Protein AF-A0A3D8X8B1-F1 (afdb_monomer_lite)

Radius of gyration: 23.17 Å; chains: 1; bounding box: 45×27×75 Å

Secondary structure (DSSP, 8-state):
-HHHHHHHHHHHHHHHHHHHHHHHHHHHHHHHHHHHHTSS-TTSHHHHHHHHHHHHHHHHHHHHHHHHHHHHHHHH---PPP-----------

Organism: Priestia megaterium (NCBI:txid1404)

Sequence (93 aa):
MMNTLQQIMNTLQQVSGAIGTALFVSIMSSGKESYLKGINEPNTALAQVNGLISGLQQAFFIAAIVGAIALVLSFFLKRTQAPENSSTGVPIK

Foldseek 3Di:
DVVVVVVVVVVVVVVVVVVLVVLLVVQLVVQLVVQLVVDDCCPDPVNNVVSNVRSNVRSVVVVVVVVVVVVVVVVVDDDDDDPDPPDDDDDDD

InterPro domains:
  IPR036259 MFS transporter superfamily [SSF103473] (8-80)

pLDDT: mean 86.94, std 13.83, range [49.84, 97.81]

Structure (mmCIF, N/CA/C/O backbone):
data_AF-A0A3D8X8B1-F1
#
_entry.id   AF-A0A3D8X8B1-F1
#
loop_
_atom_site.group_PDB
_atom_site.id
_atom_site.type_symbol
_atom_site.label_atom_id
_atom_site.label_alt_id
_atom_site.label_comp_id
_atom_site.label_asym_id
_atom_site.label_entity_id
_atom_site.label_seq_id
_atom_site.pdbx_PDB_ins_code
_atom_site.Cartn_x
_atom_site.Cartn_y
_atom_site.Cartn_z
_atom_site.occupancy
_atom_site.B_iso_or_equiv
_atom_site.auth_seq_id
_atom_site.auth_comp_id
_atom_site.auth_asym_id
_atom_site.auth_atom_id
_atom_site.pdbx_PDB_model_num
ATOM 1 N N . MET A 1 1 ? -10.297 1.520 33.991 1.00 63.12 1 MET A N 1
ATOM 2 C CA . MET A 1 1 ? -11.022 1.250 32.725 1.00 63.12 1 MET A CA 1
ATOM 3 C C . MET A 1 1 ? -10.746 2.270 31.616 1.00 63.12 1 MET A C 1
ATOM 5 O O . MET A 1 1 ? -10.652 1.851 30.475 1.00 63.12 1 MET A O 1
ATOM 9 N N . MET A 1 2 ? -10.563 3.570 31.894 1.00 66.69 2 MET A N 1
ATOM 10 C CA . MET A 1 2 ? -10.322 4.579 30.838 1.00 66.69 2 MET A CA 1
ATOM 11 C C . MET A 1 2 ? -8.992 4.385 30.066 1.00 66.69 2 MET A C 1
ATOM 13 O O . MET A 1 2 ? -8.958 4.541 28.849 1.00 66.69 2 MET A O 1
ATOM 17 N N . ASN A 1 3 ? -7.917 3.953 30.741 1.00 73.50 3 ASN A N 1
ATOM 18 C CA . ASN A 1 3 ? -6.586 3.790 30.126 1.00 73.50 3 ASN A CA 1
ATOM 19 C C . ASN A 1 3 ? -6.478 2.595 29.160 1.00 73.50 3 ASN A C 1
ATOM 21 O O . ASN A 1 3 ? -5.665 2.624 28.241 1.00 73.50 3 ASN A O 1
ATOM 25 N N . THR A 1 4 ? -7.279 1.542 29.342 1.00 82.31 4 THR A N 1
ATOM 26 C CA . THR A 1 4 ? -7.232 0.348 28.479 1.00 82.31 4 THR A CA 1
ATOM 27 C C . THR A 1 4 ? -7.928 0.596 27.143 1.00 82.31 4 THR A C 1
ATOM 29 O O . THR A 1 4 ? -7.426 0.170 26.108 1.00 82.31 4 THR A O 1
ATOM 32 N N . LEU A 1 5 ? -9.036 1.348 27.134 1.00 83.69 5 LEU A N 1
ATOM 33 C CA . LEU A 1 5 ? -9.724 1.734 25.896 1.00 83.69 5 LEU A CA 1
ATOM 34 C C . LEU A 1 5 ? -8.849 2.635 25.013 1.00 83.69 5 LEU A C 1
ATOM 36 O O . LEU A 1 5 ? -8.810 2.447 23.800 1.00 83.69 5 LEU A O 1
ATOM 40 N N . GLN A 1 6 ? -8.094 3.562 25.613 1.00 83.56 6 GLN A N 1
ATOM 41 C CA . GLN A 1 6 ? -7.138 4.397 24.876 1.00 83.56 6 GLN A CA 1
ATOM 42 C C . GLN A 1 6 ? -6.009 3.572 24.239 1.00 83.56 6 GLN A C 1
ATOM 44 O O . GLN A 1 6 ? -5.654 3.808 23.086 1.00 83.56 6 GLN A O 1
ATOM 49 N N . GLN A 1 7 ? -5.481 2.568 24.949 1.00 84.56 7 GLN A N 1
ATOM 50 C CA . GLN A 1 7 ? -4.458 1.673 24.397 1.00 84.56 7 GLN A CA 1
ATOM 51 C C . GLN A 1 7 ? -4.990 0.859 23.212 1.00 84.56 7 GLN A C 1
ATOM 53 O O . GLN A 1 7 ? -4.309 0.758 22.195 1.00 84.56 7 GLN A O 1
ATOM 58 N N . ILE A 1 8 ? -6.230 0.366 23.294 1.00 89.62 8 ILE A N 1
ATOM 59 C CA . ILE A 1 8 ? -6.875 -0.348 22.183 1.00 89.62 8 ILE A CA 1
ATOM 60 C C . ILE A 1 8 ? -7.019 0.565 20.957 1.00 89.62 8 ILE A C 1
ATOM 62 O O . ILE A 1 8 ? -6.688 0.145 19.851 1.00 89.62 8 ILE A O 1
ATOM 66 N N . MET A 1 9 ? -7.447 1.822 21.130 1.00 92.19 9 MET A N 1
ATOM 67 C CA . MET A 1 9 ? -7.547 2.783 20.019 1.00 92.19 9 MET A CA 1
ATOM 68 C C . MET A 1 9 ? -6.192 3.056 19.355 1.00 92.19 9 MET A C 1
ATOM 70 O O . MET A 1 9 ? -6.105 3.045 18.128 1.00 92.19 9 MET A O 1
ATOM 74 N N . ASN A 1 10 ? -5.127 3.226 20.144 1.00 90.00 10 ASN A N 1
ATOM 75 C CA . ASN A 1 10 ? -3.777 3.422 19.612 1.00 90.00 10 ASN A CA 1
ATOM 76 C C . ASN A 1 10 ? -3.280 2.199 18.831 1.00 90.00 10 ASN A C 1
ATOM 78 O O . ASN A 1 10 ? -2.726 2.355 17.745 1.00 90.00 10 ASN A O 1
ATOM 82 N N . THR A 1 11 ? -3.497 0.984 19.339 1.00 93.31 11 THR A N 1
ATOM 83 C CA . THR A 1 11 ? -3.127 -0.239 18.615 1.00 93.31 11 THR A CA 1
ATOM 84 C C . THR A 1 11 ? -3.932 -0.385 17.326 1.00 93.31 11 THR A C 1
ATOM 86 O O . THR A 1 11 ? -3.349 -0.683 16.288 1.00 93.31 11 THR A O 1
ATOM 89 N N . LEU A 1 12 ? -5.244 -0.115 17.345 1.00 92.00 12 LEU A N 1
ATOM 90 C CA . LEU A 1 12 ? -6.069 -0.152 16.133 1.00 92.00 12 LEU A CA 1
ATOM 91 C C . LEU A 1 12 ? -5.583 0.846 15.079 1.00 92.00 12 LEU A C 1
ATOM 93 O O . LEU A 1 12 ? -5.497 0.490 13.904 1.00 92.00 12 LEU A O 1
ATOM 97 N N . GLN A 1 13 ? -5.228 2.068 15.482 1.00 92.62 13 GLN A N 1
ATOM 98 C CA . GLN A 1 13 ? -4.671 3.071 14.572 1.00 92.62 13 GLN A CA 1
ATOM 99 C C . GLN A 1 13 ? -3.310 2.642 14.007 1.00 92.62 13 GLN A C 1
ATOM 101 O O . GLN A 1 13 ? -3.104 2.738 12.798 1.00 92.62 13 GLN A O 1
ATOM 106 N N . GLN A 1 14 ? -2.407 2.116 14.843 1.00 92.62 14 GLN A N 1
ATOM 107 C CA . GLN A 1 14 ? -1.094 1.619 14.407 1.00 92.62 14 GLN A CA 1
ATOM 108 C C . GLN A 1 14 ? -1.219 0.459 13.415 1.00 92.62 14 GLN A C 1
ATOM 110 O O . GLN A 1 14 ? -0.593 0.480 12.355 1.00 92.62 14 GLN A O 1
ATOM 115 N N . VAL A 1 15 ? -2.061 -0.529 13.730 1.00 95.06 15 VAL A N 1
ATOM 116 C CA . VAL A 1 15 ? -2.313 -1.684 12.860 1.00 95.06 15 VAL A CA 1
ATOM 117 C C . VAL A 1 15 ? -2.939 -1.229 11.541 1.00 95.06 15 VAL A C 1
ATOM 119 O O . VAL A 1 15 ? -2.469 -1.626 10.477 1.00 95.06 15 VAL A O 1
ATOM 122 N N . SER A 1 16 ? -3.934 -0.338 11.584 1.00 92.06 16 SER A N 1
ATOM 123 C CA . SER A 1 16 ? -4.574 0.199 10.373 1.00 92.06 16 SER A CA 1
ATOM 124 C C . SER A 1 16 ? -3.583 0.956 9.484 1.00 92.06 16 SER A C 1
ATOM 126 O O . SER A 1 16 ? -3.580 0.771 8.267 1.00 92.06 16 SER A O 1
ATOM 128 N N . GLY A 1 17 ? -2.703 1.767 10.083 1.00 92.50 17 GLY A N 1
ATOM 129 C CA . GLY A 1 17 ? -1.655 2.485 9.358 1.00 92.50 17 GLY A CA 1
ATOM 130 C C . GLY A 1 17 ? -0.660 1.542 8.679 1.00 92.50 17 GLY A C 1
ATOM 131 O O . GLY A 1 17 ? -0.387 1.693 7.489 1.00 92.50 17 GLY A O 1
ATOM 132 N N . ALA A 1 18 ? -0.169 0.534 9.405 1.00 95.75 18 ALA A N 1
ATOM 133 C CA . ALA A 1 18 ? 0.778 -0.447 8.874 1.00 95.75 18 ALA A CA 1
ATOM 134 C C . ALA A 1 18 ? 0.181 -1.300 7.741 1.00 95.75 18 ALA A C 1
ATOM 136 O O . ALA A 1 18 ? 0.850 -1.566 6.744 1.00 95.75 18 ALA A O 1
ATOM 137 N N . ILE A 1 19 ? -1.088 -1.702 7.860 1.00 95.69 19 ILE A N 1
ATOM 138 C CA . ILE A 1 19 ? -1.783 -2.451 6.803 1.00 95.69 19 ILE A CA 1
ATOM 139 C C . ILE A 1 19 ? -1.914 -1.597 5.539 1.00 95.69 19 ILE A C 1
ATOM 141 O O . ILE A 1 19 ? -1.646 -2.083 4.439 1.00 95.69 19 ILE A O 1
ATOM 145 N N . GLY A 1 20 ? -2.293 -0.323 5.686 1.00 93.88 20 GLY A N 1
ATOM 146 C CA . GLY A 1 20 ? -2.446 0.590 4.556 1.00 93.88 20 GLY A CA 1
ATOM 147 C C . GLY A 1 20 ? -1.147 0.773 3.771 1.00 93.88 20 GLY A C 1
ATOM 148 O O . GLY A 1 20 ? -1.146 0.662 2.545 1.00 93.88 20 GLY A O 1
ATOM 149 N N . THR A 1 21 ? -0.027 0.989 4.465 1.00 95.00 21 THR A N 1
ATOM 150 C CA . THR A 1 21 ? 1.279 1.149 3.809 1.00 95.00 21 THR A CA 1
ATOM 151 C C . THR A 1 21 ? 1.755 -0.146 3.158 1.00 95.00 21 THR A C 1
ATOM 153 O O . THR A 1 21 ? 2.211 -0.110 2.015 1.00 95.00 21 THR A O 1
ATOM 156 N N . ALA A 1 22 ? 1.602 -1.292 3.829 1.00 96.81 22 ALA A N 1
ATOM 157 C CA . ALA A 1 22 ? 1.987 -2.591 3.282 1.00 96.81 22 ALA A CA 1
ATOM 158 C C . ALA A 1 22 ? 1.206 -2.927 2.001 1.00 96.81 22 ALA A C 1
ATOM 160 O O . ALA A 1 22 ? 1.801 -3.333 1.001 1.00 96.81 22 ALA A O 1
ATOM 161 N N . LEU A 1 23 ? -0.112 -2.698 2.000 1.00 95.88 23 LEU A N 1
ATOM 162 C CA . LEU A 1 23 ? -0.944 -2.863 0.807 1.00 95.88 23 LEU A CA 1
ATOM 163 C C . LEU A 1 23 ? -0.512 -1.919 -0.316 1.00 95.88 23 LEU A C 1
ATOM 165 O O . LEU A 1 23 ? -0.343 -2.362 -1.451 1.00 95.88 23 LEU A O 1
ATOM 169 N N . PHE A 1 24 ? -0.288 -0.642 -0.003 1.00 95.62 24 PHE A N 1
ATOM 170 C CA . PHE A 1 24 ? 0.121 0.352 -0.994 1.00 95.62 24 PHE A CA 1
ATOM 171 C C . PHE A 1 24 ? 1.450 -0.021 -1.666 1.00 95.62 24 PHE A C 1
ATOM 173 O O . PHE A 1 24 ? 1.545 -0.034 -2.894 1.00 95.62 24 PHE A O 1
ATOM 180 N N . VAL A 1 25 ? 2.460 -0.390 -0.872 1.00 96.12 25 VAL A N 1
ATOM 181 C CA . VAL A 1 25 ? 3.774 -0.816 -1.379 1.00 96.12 25 VAL A CA 1
ATOM 182 C C . VAL A 1 25 ? 3.662 -2.103 -2.195 1.00 96.12 25 VAL A C 1
ATOM 184 O O . VAL A 1 25 ? 4.295 -2.206 -3.245 1.00 96.12 25 VAL A O 1
ATOM 187 N N . SER A 1 26 ? 2.837 -3.059 -1.760 1.00 97.25 26 SER A N 1
ATOM 188 C CA . SER A 1 26 ? 2.608 -4.312 -2.488 1.00 97.25 26 SER A CA 1
ATOM 189 C C . SER A 1 26 ? 2.026 -4.059 -3.883 1.00 97.25 26 SER A C 1
ATOM 191 O O . SER A 1 26 ? 2.575 -4.526 -4.883 1.00 97.25 26 SER A O 1
ATOM 193 N N . ILE A 1 27 ? 0.978 -3.233 -3.973 1.00 96.69 27 ILE A N 1
ATOM 194 C CA . ILE A 1 27 ? 0.352 -2.863 -5.249 1.00 96.69 27 ILE A CA 1
ATOM 195 C C . ILE A 1 27 ? 1.342 -2.110 -6.142 1.00 96.69 27 ILE A C 1
ATOM 197 O O . ILE A 1 27 ? 1.486 -2.439 -7.318 1.00 96.69 27 ILE A O 1
ATOM 201 N N . MET A 1 28 ? 2.065 -1.135 -5.583 1.00 97.38 28 MET A N 1
ATOM 202 C CA . MET A 1 28 ? 3.081 -0.382 -6.318 1.00 97.38 28 MET A CA 1
ATOM 203 C C . MET A 1 28 ? 4.171 -1.305 -6.878 1.00 97.38 28 MET A C 1
ATOM 205 O O . MET A 1 28 ? 4.541 -1.190 -8.048 1.00 97.38 28 MET A O 1
ATOM 209 N N . SER A 1 29 ? 4.677 -2.235 -6.063 1.00 96.44 29 SER A N 1
ATOM 210 C CA . SER A 1 29 ? 5.709 -3.190 -6.472 1.00 96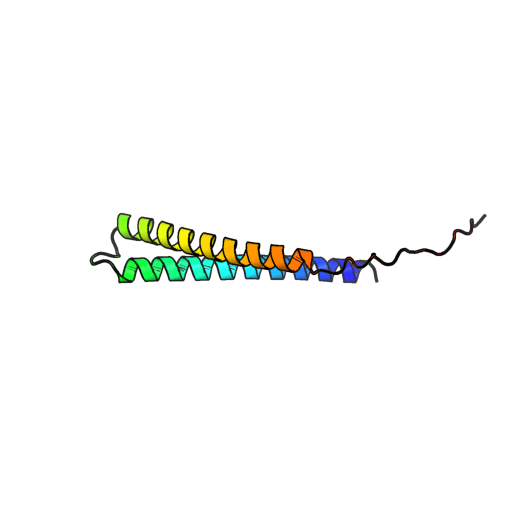.44 29 SER A CA 1
ATOM 211 C C . SER A 1 29 ? 5.203 -4.117 -7.576 1.00 96.44 29 SER A C 1
ATOM 213 O O . SER A 1 29 ? 5.892 -4.303 -8.578 1.00 96.44 29 SER A O 1
ATOM 215 N N . SER A 1 30 ? 3.976 -4.627 -7.435 1.00 96.12 30 SER A N 1
ATOM 216 C CA . SER A 1 30 ? 3.324 -5.452 -8.454 1.00 96.12 30 SER A CA 1
ATOM 217 C C . SER A 1 30 ? 3.141 -4.690 -9.770 1.00 96.12 30 SER A C 1
ATOM 219 O O . SER A 1 30 ? 3.429 -5.226 -10.839 1.00 96.12 30 SER A 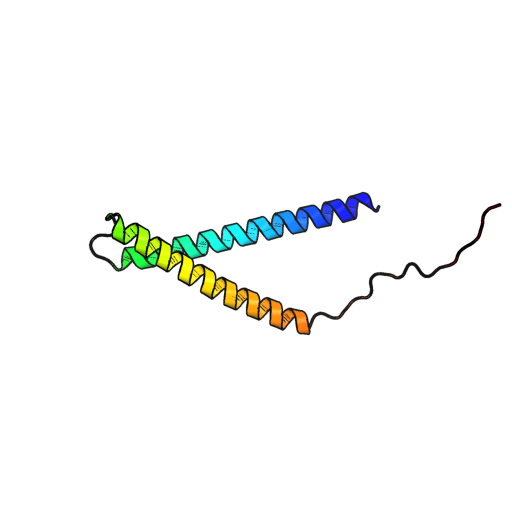O 1
ATOM 221 N N . GLY A 1 31 ? 2.705 -3.428 -9.717 1.00 94.12 31 GLY A N 1
ATOM 222 C CA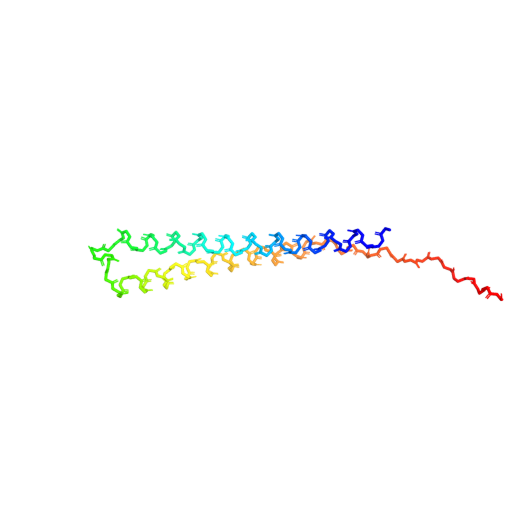 . GLY A 1 31 ? 2.519 -2.600 -10.909 1.00 94.12 31 GLY A CA 1
ATOM 223 C C . GLY A 1 31 ? 3.839 -2.287 -11.620 1.00 94.12 31 GLY A C 1
ATOM 224 O O . GLY A 1 31 ? 3.926 -2.413 -12.842 1.00 94.12 31 GLY A O 1
ATOM 225 N N . LYS A 1 32 ? 4.898 -1.987 -10.854 1.00 95.81 32 LYS A N 1
ATOM 226 C CA . LYS A 1 32 ? 6.262 -1.830 -11.382 1.00 95.81 32 LYS A CA 1
ATOM 227 C C . LYS A 1 32 ? 6.749 -3.102 -12.066 1.00 95.81 32 LYS A C 1
ATOM 229 O O . LYS A 1 32 ? 7.262 -3.040 -13.179 1.00 95.81 32 LYS A O 1
ATOM 234 N N . GLU A 1 33 ? 6.604 -4.250 -11.411 1.00 94.75 33 GLU A N 1
ATOM 235 C CA . GLU A 1 33 ? 7.020 -5.536 -11.970 1.00 94.75 33 GLU A CA 1
ATOM 236 C C . GLU A 1 33 ? 6.244 -5.867 -13.251 1.00 94.75 33 GLU A C 1
ATOM 238 O O . GLU A 1 33 ? 6.837 -6.294 -14.241 1.00 94.75 33 GLU A O 1
ATOM 243 N N . SER A 1 34 ? 4.935 -5.598 -13.266 1.00 93.94 34 SER A N 1
ATOM 244 C CA . SER A 1 34 ? 4.093 -5.778 -14.449 1.00 93.94 34 SER A CA 1
ATOM 245 C C . SER A 1 34 ? 4.545 -4.906 -15.621 1.00 93.94 34 SER A C 1
ATOM 247 O O . SER A 1 34 ? 4.559 -5.383 -16.753 1.00 93.94 34 SER A O 1
ATOM 249 N N . TYR A 1 35 ? 4.934 -3.653 -15.370 1.00 93.38 35 TYR A N 1
ATOM 250 C CA . TYR A 1 35 ? 5.469 -2.767 -16.406 1.00 93.38 35 TYR A CA 1
ATOM 251 C C . TYR A 1 35 ? 6.802 -3.289 -16.962 1.00 93.38 35 TYR A C 1
ATOM 253 O O . TYR A 1 35 ? 6.983 -3.383 -18.175 1.00 93.38 35 TYR A O 1
ATOM 261 N N . LEU A 1 36 ? 7.726 -3.682 -16.077 1.00 93.31 36 LEU A N 1
ATOM 262 C CA . LEU A 1 36 ? 9.059 -4.155 -16.465 1.00 93.31 36 LEU A CA 1
ATOM 263 C C . LEU A 1 36 ? 9.026 -5.479 -17.249 1.00 93.31 36 LEU A C 1
ATOM 265 O O . LEU A 1 36 ? 9.901 -5.707 -18.078 1.00 93.31 36 LEU A O 1
ATOM 269 N N . LYS A 1 37 ? 8.018 -6.334 -17.033 1.00 92.75 37 LYS A N 1
ATOM 270 C CA . LYS A 1 37 ? 7.815 -7.569 -17.817 1.00 92.75 37 LYS A CA 1
ATOM 271 C C . LYS A 1 37 ? 7.458 -7.311 -19.284 1.00 92.75 37 LYS A C 1
ATOM 273 O O . LYS A 1 37 ? 7.663 -8.192 -20.111 1.00 92.75 37 LYS A O 1
ATOM 278 N N . GLY A 1 38 ? 6.911 -6.139 -19.605 1.00 88.00 38 GLY A N 1
ATOM 279 C CA . GLY A 1 38 ? 6.445 -5.794 -20.951 1.00 88.00 38 GLY A CA 1
ATOM 280 C C . GLY A 1 38 ? 7.492 -5.130 -21.847 1.00 88.00 38 GLY A C 1
ATOM 281 O O . GLY A 1 38 ? 7.159 -4.743 -22.964 1.00 88.00 38 GLY A O 1
ATOM 282 N N . ILE A 1 39 ? 8.727 -4.951 -21.370 1.00 90.00 39 ILE A N 1
ATOM 283 C CA . ILE A 1 39 ? 9.767 -4.195 -22.076 1.00 90.00 39 ILE A CA 1
ATOM 284 C C . ILE A 1 39 ? 11.042 -5.018 -22.267 1.00 90.00 39 ILE A C 1
ATOM 286 O O . ILE A 1 39 ? 11.411 -5.834 -21.428 1.00 90.00 39 ILE A O 1
ATOM 290 N N . ASN A 1 40 ? 11.743 -4.761 -23.372 1.00 85.06 40 ASN A N 1
ATOM 291 C CA . ASN A 1 40 ? 12.915 -5.541 -23.782 1.00 85.06 40 ASN A CA 1
ATOM 292 C C . ASN A 1 40 ? 14.157 -5.282 -22.908 1.00 85.06 40 ASN A C 1
ATOM 294 O O . ASN A 1 40 ? 14.973 -6.180 -22.727 1.00 85.06 40 ASN A O 1
ATOM 298 N N . GLU A 1 41 ? 14.298 -4.076 -22.344 1.00 86.12 41 GLU A N 1
ATOM 299 C CA . GLU A 1 41 ? 15.467 -3.671 -21.544 1.00 86.12 41 GLU A CA 1
ATOM 300 C C . GLU A 1 41 ? 15.066 -3.135 -20.154 1.00 86.12 41 GLU A C 1
ATOM 302 O O . GLU A 1 41 ? 15.159 -1.932 -19.876 1.00 86.12 41 GLU A O 1
ATOM 307 N N . PRO A 1 42 ? 14.623 -4.014 -19.235 1.00 83.50 42 PRO A N 1
ATOM 308 C CA . PRO A 1 42 ? 14.083 -3.606 -17.938 1.00 83.50 42 PRO A CA 1
ATOM 309 C C . PRO A 1 42 ? 15.125 -3.016 -16.977 1.00 83.50 42 PRO A C 1
ATOM 311 O O . PRO A 1 42 ? 14.762 -2.358 -16.005 1.00 83.50 42 PRO A O 1
ATOM 314 N N . ASN A 1 43 ? 16.419 -3.222 -17.229 1.00 87.88 43 ASN A N 1
ATOM 315 C CA . ASN A 1 43 ? 17.501 -2.804 -16.329 1.00 87.88 43 ASN A CA 1
ATOM 316 C C . ASN A 1 43 ? 18.045 -1.397 -16.614 1.00 87.88 43 ASN A C 1
ATOM 318 O O . ASN A 1 43 ? 18.976 -0.952 -15.945 1.00 87.88 43 ASN A O 1
ATOM 322 N N . THR A 1 44 ? 17.482 -0.677 -17.585 1.00 92.75 44 THR A N 1
ATOM 323 C CA . THR A 1 44 ? 17.869 0.718 -17.823 1.00 92.75 44 THR A CA 1
ATOM 324 C C . THR A 1 44 ? 17.317 1.623 -16.718 1.00 92.75 44 THR A C 1
ATOM 326 O O . THR A 1 44 ? 16.228 1.396 -16.185 1.00 92.75 44 THR A O 1
ATOM 329 N N . ALA A 1 45 ? 18.049 2.689 -16.379 1.00 91.31 45 ALA A N 1
ATOM 330 C CA . ALA A 1 45 ? 17.600 3.652 -15.370 1.00 91.31 45 ALA A CA 1
ATOM 331 C C . ALA A 1 45 ? 16.225 4.254 -15.725 1.00 91.31 45 ALA A C 1
ATOM 333 O O . ALA A 1 45 ? 15.360 4.386 -14.862 1.00 91.31 45 ALA A O 1
ATOM 334 N N . LEU A 1 46 ? 15.994 4.540 -17.012 1.00 92.62 46 LEU A N 1
ATOM 335 C CA . LEU A 1 46 ? 14.713 5.044 -17.511 1.00 92.62 46 LEU A CA 1
ATOM 336 C C . LEU A 1 46 ? 13.578 4.024 -17.346 1.00 92.62 46 LEU A C 1
ATOM 338 O O . LEU A 1 46 ? 12.493 4.393 -16.900 1.00 92.62 46 LEU A O 1
ATOM 342 N N . ALA A 1 47 ? 13.818 2.744 -17.646 1.00 92.50 47 ALA A N 1
ATOM 343 C CA . ALA A 1 47 ? 12.826 1.689 -17.446 1.00 92.50 47 ALA A CA 1
ATOM 344 C C . ALA A 1 47 ? 12.418 1.543 -15.975 1.00 92.50 47 ALA A C 1
ATOM 346 O O . ALA A 1 47 ? 11.230 1.418 -15.682 1.00 92.50 47 ALA A O 1
ATOM 347 N N . GLN A 1 48 ? 13.381 1.605 -15.050 1.00 92.81 48 GLN A N 1
ATOM 348 C CA . GLN A 1 48 ? 13.109 1.516 -13.613 1.00 92.81 48 GLN A CA 1
ATOM 349 C C . GLN A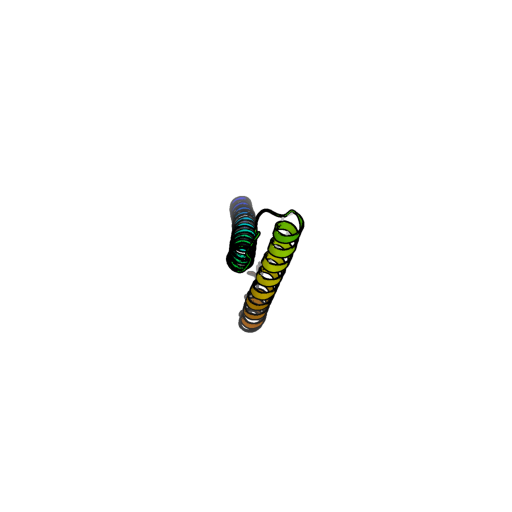 1 48 ? 12.281 2.704 -13.111 1.00 92.81 48 GLN A C 1
ATOM 351 O O . GLN A 1 48 ? 11.312 2.503 -12.379 1.00 92.81 48 GLN A O 1
ATOM 356 N N . VAL A 1 49 ? 12.610 3.928 -13.542 1.00 95.12 49 VAL A N 1
ATOM 357 C CA . VAL A 1 49 ? 11.835 5.133 -13.199 1.00 95.12 49 VAL A CA 1
ATOM 358 C C . VAL A 1 49 ? 10.414 5.045 -13.759 1.00 95.12 49 VAL A C 1
ATOM 360 O O . VAL A 1 49 ? 9.451 5.248 -13.022 1.00 95.12 49 VAL A O 1
ATOM 363 N N . ASN A 1 50 ? 10.258 4.663 -15.028 1.00 94.12 50 ASN A N 1
ATOM 364 C CA . ASN A 1 50 ? 8.938 4.521 -15.643 1.00 94.12 50 ASN A CA 1
ATOM 365 C C . ASN A 1 50 ? 8.113 3.401 -14.993 1.00 94.12 50 ASN A C 1
ATOM 367 O O . ASN A 1 50 ? 6.912 3.563 -14.777 1.00 94.12 50 ASN A O 1
ATOM 371 N N . GLY A 1 51 ? 8.756 2.297 -14.604 1.00 95.19 51 GLY A N 1
ATOM 372 C CA . GLY A 1 51 ? 8.116 1.229 -13.842 1.00 95.19 51 GLY A CA 1
ATOM 373 C C . GLY A 1 51 ? 7.623 1.705 -12.477 1.00 95.19 51 GLY A C 1
ATOM 374 O O . GLY A 1 51 ? 6.506 1.374 -12.087 1.00 95.19 51 GLY A O 1
ATOM 375 N N . LEU A 1 52 ? 8.407 2.519 -11.763 1.00 96.19 52 LEU A N 1
ATOM 376 C CA . LEU A 1 52 ? 7.972 3.124 -10.499 1.00 96.19 52 LEU A CA 1
ATOM 377 C C . LEU A 1 52 ? 6.760 4.040 -10.695 1.00 96.19 52 LEU A C 1
ATOM 379 O O . LEU A 1 52 ? 5.799 3.937 -9.934 1.00 96.19 52 LEU A O 1
ATOM 383 N N . ILE A 1 53 ? 6.774 4.888 -11.728 1.00 96.50 53 ILE A N 1
ATOM 384 C CA . ILE A 1 53 ? 5.644 5.768 -12.064 1.00 96.50 53 ILE A CA 1
ATOM 385 C C . ILE A 1 53 ? 4.391 4.937 -12.367 1.00 96.50 53 ILE A C 1
ATOM 387 O O . ILE A 1 53 ? 3.322 5.223 -11.827 1.00 96.50 53 ILE A O 1
ATOM 391 N N . SER A 1 54 ? 4.522 3.874 -13.167 1.00 95.88 54 SER A N 1
ATOM 392 C CA . SER A 1 54 ? 3.412 2.968 -13.484 1.00 95.88 54 SER A CA 1
ATOM 393 C C . SER A 1 54 ? 2.865 2.267 -12.235 1.00 95.88 54 SER A C 1
ATOM 395 O O . SER A 1 54 ? 1.651 2.218 -12.029 1.00 95.88 54 SER A O 1
ATOM 397 N N . GLY A 1 55 ? 3.751 1.784 -11.358 1.00 96.12 55 GLY A N 1
ATOM 398 C CA . GLY A 1 55 ? 3.375 1.185 -10.079 1.00 96.12 55 GLY A CA 1
ATOM 399 C C . GLY A 1 55 ? 2.618 2.154 -9.172 1.00 96.12 55 GLY A C 1
ATOM 400 O O . GLY A 1 55 ? 1.567 1.805 -8.635 1.00 96.12 55 GLY A O 1
ATOM 401 N N . LEU A 1 56 ? 3.104 3.392 -9.041 1.00 97.50 56 LEU A N 1
ATOM 402 C CA . LEU A 1 56 ? 2.433 4.435 -8.261 1.00 97.50 56 LEU A CA 1
ATOM 403 C C . LEU A 1 56 ? 1.061 4.781 -8.837 1.00 97.50 56 LEU A C 1
ATOM 405 O O . LEU A 1 56 ? 0.094 4.870 -8.085 1.00 97.50 56 LEU A O 1
ATOM 409 N N . GLN A 1 57 ? 0.954 4.940 -10.156 1.00 97.25 57 GLN A N 1
ATOM 410 C CA . GLN A 1 57 ? -0.319 5.231 -10.812 1.00 97.25 57 GLN A CA 1
ATOM 411 C C . GLN A 1 57 ? -1.366 4.149 -10.509 1.00 97.25 57 GLN A C 1
ATOM 413 O O . GLN A 1 57 ? -2.498 4.476 -10.151 1.00 97.25 57 GLN A O 1
ATOM 418 N N . GLN A 1 58 ? -0.983 2.870 -10.590 1.00 96.25 58 GLN A N 1
ATOM 419 C CA . GLN A 1 58 ? -1.863 1.755 -10.229 1.00 96.25 58 GLN A CA 1
ATOM 420 C C . GLN A 1 58 ? -2.250 1.787 -8.744 1.00 96.25 58 GLN A C 1
ATOM 422 O O . GLN A 1 58 ? -3.427 1.635 -8.411 1.00 96.25 58 GLN A O 1
ATOM 427 N N . ALA A 1 59 ? -1.283 2.031 -7.854 1.00 96.50 59 ALA A N 1
ATOM 428 C CA . ALA A 1 59 ? -1.525 2.110 -6.416 1.00 96.50 59 ALA A CA 1
ATOM 429 C C . ALA A 1 59 ? -2.505 3.234 -6.052 1.00 96.50 59 ALA A C 1
ATOM 431 O O . ALA A 1 59 ? -3.448 3.001 -5.298 1.00 96.50 59 ALA A O 1
ATOM 432 N N . PHE A 1 60 ? -2.346 4.425 -6.634 1.00 96.25 60 PHE A N 1
ATOM 433 C CA . PHE A 1 60 ? -3.272 5.538 -6.425 1.00 96.25 60 PHE A CA 1
ATOM 434 C C . PHE A 1 60 ? -4.663 5.266 -6.994 1.00 96.25 60 PHE A C 1
ATOM 436 O O . PHE A 1 60 ? -5.653 5.614 -6.354 1.00 96.25 60 PHE A O 1
ATOM 443 N N . PHE A 1 61 ? -4.760 4.621 -8.158 1.00 96.81 61 PHE A N 1
ATOM 444 C CA . PHE A 1 61 ? -6.053 4.261 -8.736 1.00 96.81 61 PHE A CA 1
ATOM 445 C C . PHE A 1 61 ? -6.820 3.274 -7.844 1.00 96.81 61 PHE A C 1
ATOM 447 O O . PHE A 1 61 ? -7.995 3.485 -7.546 1.00 96.81 61 PHE A O 1
ATOM 454 N N . ILE A 1 62 ? -6.145 2.236 -7.340 1.00 95.94 62 ILE A N 1
ATOM 455 C CA . ILE A 1 62 ? -6.752 1.283 -6.403 1.00 95.94 62 ILE A CA 1
ATOM 456 C C . ILE A 1 62 ? -7.091 1.967 -5.074 1.00 95.94 62 ILE A C 1
ATOM 458 O O . ILE A 1 62 ? -8.186 1.766 -4.552 1.00 95.94 62 ILE A O 1
ATOM 462 N N . ALA A 1 63 ? -6.209 2.822 -4.550 1.00 95.19 63 ALA A N 1
ATOM 463 C CA . ALA A 1 63 ? -6.485 3.598 -3.342 1.00 95.19 63 ALA A CA 1
ATOM 464 C C . ALA A 1 63 ? -7.719 4.502 -3.507 1.00 95.19 63 ALA A C 1
ATOM 466 O O . ALA A 1 63 ? -8.527 4.600 -2.586 1.00 95.19 63 ALA A O 1
ATOM 467 N N . ALA A 1 64 ? -7.911 5.108 -4.683 1.00 96.94 64 ALA A N 1
ATOM 468 C CA . ALA A 1 64 ? -9.104 5.889 -4.993 1.00 96.94 64 ALA A CA 1
ATOM 469 C C . ALA A 1 64 ? -10.375 5.024 -4.995 1.00 96.94 64 ALA A C 1
ATOM 471 O O . ALA A 1 64 ? -11.383 5.437 -4.427 1.00 96.94 64 ALA A O 1
ATOM 472 N N . ILE A 1 65 ? -10.325 3.809 -5.557 1.00 97.25 65 ILE A N 1
ATOM 473 C CA . ILE A 1 65 ? -11.449 2.856 -5.516 1.00 97.25 65 ILE A CA 1
ATOM 474 C C . ILE A 1 65 ? -11.774 2.461 -4.072 1.00 97.25 65 ILE A C 1
ATOM 476 O O . ILE A 1 65 ? -12.931 2.521 -3.660 1.00 97.25 65 ILE A O 1
ATOM 480 N N . VAL A 1 66 ? -10.761 2.094 -3.282 1.00 95.81 66 VAL A N 1
ATOM 481 C CA . VAL A 1 66 ? -10.936 1.740 -1.865 1.00 95.81 66 VAL A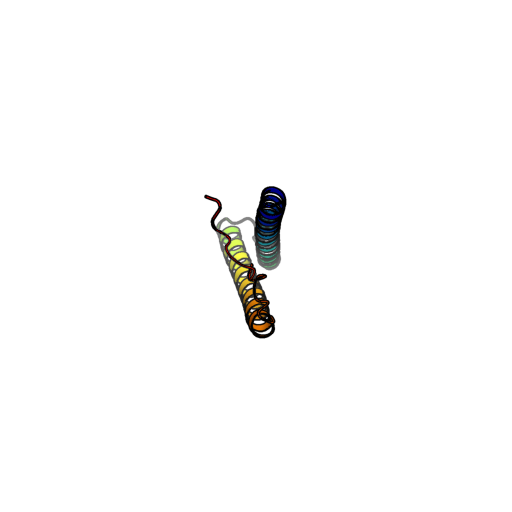 CA 1
ATOM 482 C C . VAL A 1 66 ? -11.513 2.921 -1.081 1.00 95.81 66 VAL A C 1
ATOM 484 O O . VAL A 1 66 ? -12.444 2.739 -0.298 1.00 95.81 66 VAL A O 1
ATOM 487 N N . GLY A 1 67 ? -11.019 4.136 -1.328 1.00 95.88 67 GLY A N 1
ATOM 488 C CA . GLY A 1 67 ? -11.536 5.365 -0.732 1.00 95.88 67 GLY A CA 1
ATOM 489 C C . GLY A 1 67 ? -12.988 5.645 -1.118 1.00 95.88 67 GLY A C 1
ATOM 490 O O . GLY A 1 67 ? -13.792 5.983 -0.253 1.00 95.88 67 GLY A O 1
ATOM 491 N N . ALA A 1 68 ? -13.356 5.439 -2.383 1.00 97.81 68 ALA A N 1
ATOM 492 C CA . ALA A 1 68 ? -14.735 5.568 -2.844 1.00 97.81 68 ALA A CA 1
ATOM 493 C C . ALA A 1 68 ? -15.659 4.548 -2.160 1.00 97.81 68 ALA A C 1
ATOM 495 O O . ALA A 1 68 ? -16.738 4.917 -1.702 1.00 97.81 68 ALA A O 1
ATOM 496 N N . ILE A 1 69 ? -15.226 3.290 -2.014 1.00 97.00 69 ILE A N 1
ATOM 497 C CA . ILE A 1 69 ? -15.977 2.262 -1.277 1.00 97.00 69 ILE A CA 1
ATOM 498 C C . ILE A 1 69 ? -16.137 2.666 0.193 1.00 97.00 69 ILE A C 1
ATOM 500 O O . ILE A 1 69 ? -17.248 2.628 0.717 1.00 97.00 69 ILE A O 1
ATOM 504 N N . ALA A 1 70 ? -15.059 3.096 0.854 1.00 95.06 70 ALA A N 1
ATOM 505 C CA . ALA A 1 70 ? -15.104 3.549 2.244 1.00 95.06 70 ALA A CA 1
ATOM 506 C C . ALA A 1 70 ? -16.048 4.749 2.427 1.00 95.06 70 ALA A C 1
ATOM 508 O O . ALA A 1 70 ? -16.814 4.796 3.390 1.00 95.06 70 ALA A O 1
ATOM 509 N N . LEU A 1 71 ? -16.044 5.687 1.478 1.00 96.19 71 LEU A N 1
ATOM 510 C CA . LEU A 1 71 ? -16.946 6.834 1.453 1.00 96.19 71 LEU A CA 1
ATOM 511 C C . LEU A 1 71 ? -18.403 6.388 1.302 1.00 96.19 71 LEU A C 1
ATOM 513 O O . LEU A 1 71 ? -19.252 6.829 2.076 1.00 96.19 71 LEU A O 1
ATOM 517 N N . VAL A 1 72 ? -18.700 5.481 0.366 1.00 96.69 72 VAL A N 1
ATOM 518 C CA . VAL A 1 72 ? -20.053 4.928 0.198 1.00 96.69 72 VAL A CA 1
ATOM 519 C C . VAL A 1 72 ? -20.506 4.234 1.482 1.00 96.69 72 VAL A C 1
ATOM 521 O O . VAL A 1 72 ? -21.590 4.527 1.975 1.00 96.69 72 VAL A O 1
ATOM 524 N N . LEU A 1 73 ? -19.659 3.389 2.081 1.00 95.19 73 LEU A N 1
ATOM 525 C CA . LEU A 1 73 ? -19.950 2.717 3.353 1.00 95.19 73 LEU A CA 1
ATOM 526 C C . LEU A 1 73 ? -20.183 3.707 4.502 1.00 95.19 73 LEU A C 1
ATOM 528 O O . LEU A 1 73 ? -21.018 3.445 5.367 1.00 95.19 73 LEU A O 1
ATOM 532 N N . SER A 1 74 ? -19.501 4.857 4.498 1.00 94.00 74 SER A N 1
ATOM 533 C CA . SER A 1 74 ? -19.678 5.883 5.531 1.00 94.00 74 SER A CA 1
ATOM 534 C C . SER A 1 74 ? -21.102 6.448 5.574 1.00 94.00 74 SER A C 1
ATOM 536 O O . SER A 1 74 ? -21.599 6.739 6.661 1.00 94.00 74 SER A O 1
ATOM 538 N N . PHE A 1 75 ? -21.806 6.516 4.436 1.00 93.88 75 PHE A N 1
ATOM 539 C CA . PHE A 1 75 ? -23.208 6.948 4.395 1.00 93.88 75 PHE A CA 1
ATOM 540 C C . PHE A 1 75 ? -24.170 5.942 5.041 1.00 93.88 75 PHE A C 1
ATOM 542 O O . PHE A 1 75 ? -25.231 6.337 5.522 1.00 93.88 75 PHE A O 1
ATOM 549 N N . PHE A 1 76 ? -23.806 4.657 5.088 1.00 93.38 76 PHE A N 1
ATOM 550 C CA . PHE A 1 76 ? -24.612 3.605 5.718 1.00 93.38 76 PHE A CA 1
ATOM 551 C C . PHE A 1 76 ? -24.271 3.389 7.199 1.00 93.38 76 PHE A C 1
ATOM 553 O O . PHE A 1 76 ? -24.963 2.631 7.884 1.00 93.38 76 PHE A O 1
ATOM 560 N N . LEU A 1 77 ? -23.227 4.041 7.723 1.00 88.06 77 LEU A N 1
ATOM 561 C CA . LEU A 1 77 ? -22.869 3.919 9.131 1.00 88.06 77 LEU A CA 1
ATOM 562 C C . LEU A 1 77 ? -23.941 4.587 10.002 1.00 88.06 77 LEU A C 1
ATOM 564 O O . LEU A 1 77 ? -24.111 5.807 10.008 1.00 88.06 77 LEU A O 1
ATOM 568 N N . LYS A 1 78 ? -24.657 3.782 10.794 1.00 81.06 78 LYS A N 1
ATOM 569 C CA . LYS A 1 78 ? -25.595 4.299 11.792 1.00 81.06 78 LYS A CA 1
ATOM 570 C C . LYS A 1 78 ? -24.808 5.088 12.836 1.00 81.06 78 LYS A C 1
ATOM 572 O O . LYS A 1 78 ? -23.962 4.531 13.535 1.00 81.06 78 LYS A O 1
ATOM 577 N N . ARG A 1 79 ? -25.109 6.381 12.970 1.00 67.06 79 ARG A N 1
ATOM 578 C CA . ARG A 1 79 ? -24.520 7.243 14.000 1.00 67.06 79 ARG A CA 1
ATOM 579 C C . ARG A 1 79 ? -24.926 6.720 15.381 1.00 67.06 79 ARG A C 1
ATOM 581 O O . ARG A 1 79 ? -26.032 6.984 15.847 1.00 67.06 79 ARG A O 1
ATOM 588 N N . THR A 1 80 ? -24.050 5.955 16.026 1.00 63.88 80 THR A N 1
ATOM 589 C CA . THR A 1 80 ? -24.211 5.618 17.441 1.00 63.88 80 THR A CA 1
ATOM 590 C C . THR A 1 80 ? -23.863 6.859 18.250 1.00 63.88 80 THR A C 1
ATOM 592 O O . THR A 1 80 ? -22.786 7.434 18.092 1.00 63.88 80 THR A O 1
ATOM 595 N N . GLN A 1 81 ? -24.798 7.323 19.076 1.00 59.25 81 GLN A N 1
ATOM 596 C CA . GLN A 1 81 ? -24.469 8.322 20.083 1.00 59.25 81 GLN A CA 1
ATOM 597 C C . GLN A 1 81 ? -23.485 7.651 21.045 1.00 59.25 81 GLN A C 1
ATOM 599 O O . GLN A 1 81 ? -23.697 6.502 21.446 1.00 59.25 81 GLN A O 1
ATOM 604 N N . ALA A 1 82 ? -22.373 8.321 21.351 1.00 61.97 82 ALA A N 1
ATOM 605 C CA . ALA A 1 82 ? -21.570 7.928 22.501 1.00 61.97 82 ALA A CA 1
ATOM 606 C C . ALA A 1 82 ? -22.508 7.900 23.719 1.00 61.97 82 ALA A C 1
ATOM 608 O O . ALA A 1 82 ? -23.396 8.755 23.766 1.00 61.97 82 ALA A O 1
ATOM 609 N N . PRO A 1 83 ? -22.372 6.941 24.654 1.00 55.16 83 PRO A N 1
ATOM 610 C CA . PRO A 1 83 ? -23.193 6.937 25.854 1.00 55.16 83 PRO A CA 1
ATOM 611 C C . PRO A 1 83 ? -23.032 8.298 26.529 1.00 55.16 83 PRO A C 1
ATOM 613 O O . PRO A 1 83 ? -21.960 8.652 27.022 1.00 55.16 83 PRO A O 1
ATOM 616 N N . GLU A 1 84 ? -24.091 9.097 26.450 1.00 55.12 84 GLU A N 1
ATOM 617 C CA . GLU A 1 84 ? -24.235 10.301 27.233 1.00 55.12 84 GLU A CA 1
ATOM 618 C C . GLU A 1 84 ? -24.215 9.823 28.678 1.00 55.12 84 GLU A C 1
ATOM 620 O O . GLU A 1 84 ? -25.037 8.999 29.080 1.00 55.12 84 GLU A O 1
ATOM 625 N N . ASN A 1 85 ? -23.234 10.282 29.449 1.00 56.19 85 ASN A N 1
ATOM 626 C CA . ASN A 1 85 ? -23.253 10.129 30.895 1.00 56.19 85 ASN A CA 1
ATOM 627 C C . ASN A 1 85 ? -24.377 11.024 31.441 1.00 56.19 85 ASN A C 1
ATOM 629 O O . ASN A 1 85 ? -24.125 12.067 32.040 1.00 56.19 85 ASN A O 1
ATOM 633 N N . SER A 1 86 ? -25.626 10.646 31.188 1.00 53.34 86 SER A N 1
ATOM 634 C CA . SER A 1 86 ? -26.817 11.252 31.755 1.00 53.34 86 SER A CA 1
ATOM 635 C C . SER A 1 86 ? -27.158 10.534 33.057 1.00 53.34 86 SER A C 1
ATOM 637 O O . SER A 1 86 ? -28.031 9.678 33.115 1.00 53.34 86 SER A O 1
ATOM 639 N N . SER A 1 87 ? -26.476 10.923 34.136 1.00 51.12 87 SER A N 1
ATOM 640 C CA . SER A 1 87 ? -27.085 10.920 35.470 1.00 51.12 87 SER A CA 1
ATOM 641 C C . SER A 1 87 ? -26.293 11.789 36.449 1.00 51.12 87 SER A C 1
ATOM 643 O O . SER A 1 87 ? -25.351 11.341 37.098 1.00 51.12 87 SER A O 1
ATOM 645 N N . THR A 1 88 ? -26.791 13.023 36.567 1.00 49.84 88 THR A N 1
ATOM 646 C CA . THR A 1 88 ? -27.083 13.731 37.826 1.00 49.84 88 THR A CA 1
ATOM 647 C C . THR A 1 88 ? -25.928 14.119 38.741 1.00 49.84 88 THR A C 1
ATOM 649 O O . THR A 1 88 ? -25.320 13.300 39.424 1.00 49.84 88 THR A O 1
ATOM 652 N N . GLY A 1 89 ? -25.738 15.436 38.843 1.00 59.44 89 GLY A N 1
ATOM 653 C CA . GLY A 1 89 ? -24.996 16.046 39.929 1.00 59.44 89 GLY A CA 1
ATOM 654 C C . GLY A 1 89 ? -25.591 15.720 41.297 1.00 59.44 89 GLY A C 1
ATOM 655 O O . GLY A 1 89 ? -26.806 15.703 41.483 1.00 59.44 89 GLY A O 1
ATOM 656 N N . VAL A 1 90 ? -24.697 15.548 42.263 1.00 60.66 90 VAL A N 1
ATOM 657 C CA . VAL A 1 90 ? -24.949 15.889 43.660 1.00 60.66 90 VAL A CA 1
ATOM 658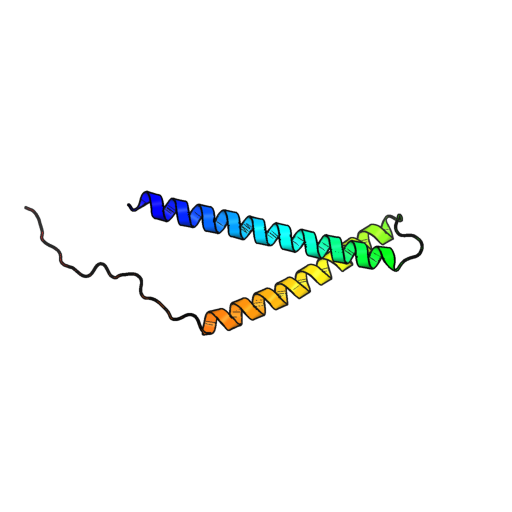 C C . VAL A 1 90 ? -23.712 16.650 44.150 1.00 60.66 90 VAL A C 1
ATOM 660 O O . VAL A 1 90 ? -22.606 16.116 44.042 1.00 60.66 90 VAL A O 1
ATOM 663 N N . PRO A 1 91 ? -23.850 17.893 44.647 1.00 62.34 91 PRO A N 1
ATOM 664 C CA . PRO A 1 91 ? -22.755 18.596 45.305 1.00 62.34 91 PRO A CA 1
ATOM 665 C C . PRO A 1 91 ? -22.449 17.928 46.653 1.00 62.34 91 PRO A C 1
ATOM 667 O O . PRO A 1 91 ? -23.347 17.760 47.478 1.00 62.34 91 PRO A O 1
ATOM 670 N N . ILE A 1 92 ? -21.185 17.564 46.887 1.00 68.12 92 ILE A N 1
ATOM 671 C CA . ILE A 1 92 ? -20.702 17.170 48.216 1.00 68.12 92 ILE A CA 1
ATOM 672 C C . ILE A 1 92 ? -20.103 18.415 48.873 1.00 68.12 92 ILE A C 1
ATOM 674 O O . ILE A 1 92 ? -19.217 19.056 48.310 1.00 68.12 92 ILE A O 1
ATOM 678 N N . LYS A 1 93 ? -20.693 18.768 50.014 1.00 58.00 93 LYS A N 1
ATOM 679 C CA . LYS A 1 93 ? -20.342 19.873 50.908 1.00 58.00 93 LYS A CA 1
ATOM 680 C C . LYS A 1 93 ? -19.006 19.631 51.608 1.00 58.00 93 LYS A C 1
ATOM 682 O O . LYS A 1 93 ? -18.703 18.445 51.864 1.00 58.00 93 LYS A O 1
#